Protein AF-A0A412J6C8-F1 (afdb_monomer_lite)

Structure (mmCIF, N/CA/C/O backbone):
data_AF-A0A412J6C8-F1
#
_entry.id   AF-A0A412J6C8-F1
#
loop_
_atom_site.group_PDB
_atom_site.id
_atom_site.type_symbol
_atom_site.label_atom_id
_atom_site.label_alt_id
_atom_site.label_comp_id
_atom_site.label_asym_id
_atom_site.label_entity_id
_atom_site.label_seq_id
_atom_site.pdbx_PDB_ins_code
_atom_site.Cartn_x
_atom_site.Cartn_y
_atom_site.Cartn_z
_atom_site.occupancy
_atom_site.B_iso_or_equiv
_atom_site.auth_seq_id
_atom_site.auth_comp_id
_atom_site.auth_asym_id
_atom_site.auth_atom_id
_atom_site.pdbx_PDB_model_num
ATOM 1 N N . MET A 1 1 ? 5.197 9.668 -9.419 1.00 83.81 1 MET A N 1
ATOM 2 C CA . MET A 1 1 ? 4.082 10.453 -10.012 1.00 83.81 1 MET A CA 1
ATOM 3 C C . MET A 1 1 ? 3.280 11.052 -8.868 1.00 83.81 1 MET A C 1
ATOM 5 O O . MET A 1 1 ? 3.232 10.418 -7.824 1.00 83.81 1 MET A O 1
ATOM 9 N N . GLU A 1 2 ? 2.731 12.254 -9.028 1.00 93.88 2 GLU A N 1
ATOM 10 C CA . GLU A 1 2 ? 2.037 12.970 -7.950 1.00 93.88 2 GLU A CA 1
ATOM 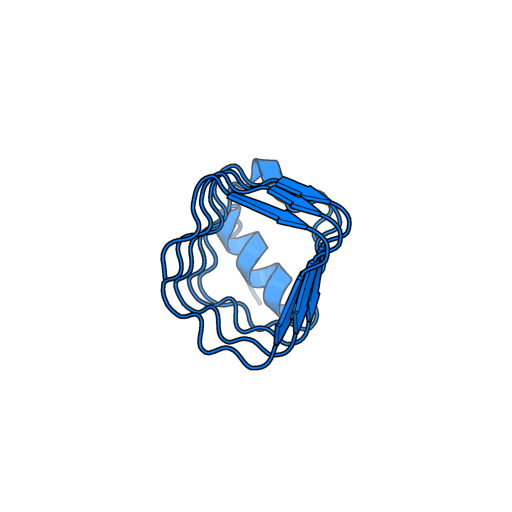11 C C . GLU A 1 2 ? 0.524 12.769 -8.056 1.00 93.88 2 GLU A C 1
ATOM 13 O O . GLU A 1 2 ? -0.074 13.097 -9.083 1.00 93.88 2 GLU A O 1
ATOM 18 N N . PHE A 1 3 ? -0.072 12.229 -7.002 1.00 94.38 3 PHE A N 1
ATOM 19 C CA . PHE A 1 3 ? -1.496 11.941 -6.884 1.00 94.38 3 PHE A CA 1
ATOM 20 C C . PHE A 1 3 ? -2.061 12.344 -5.518 1.00 94.38 3 PHE A C 1
ATOM 22 O O . PHE A 1 3 ? -3.201 11.987 -5.220 1.00 94.38 3 PHE A O 1
ATOM 29 N N . SER A 1 4 ? -1.308 13.060 -4.679 1.00 96.25 4 SER A N 1
ATOM 30 C CA . SER A 1 4 ? -1.759 13.426 -3.338 1.00 96.25 4 SER A CA 1
ATOM 31 C C . SER A 1 4 ? -3.077 14.208 -3.342 1.00 96.25 4 SER A C 1
ATOM 33 O O . SER A 1 4 ? -3.452 14.875 -4.310 1.00 96.25 4 SER A O 1
ATOM 35 N N . GLN A 1 5 ? -3.810 14.092 -2.233 1.00 97.75 5 GLN A N 1
ATOM 36 C CA . GLN A 1 5 ? -5.081 14.775 -1.965 1.00 97.75 5 GLN A CA 1
ATOM 37 C C . GLN A 1 5 ? -6.161 14.542 -3.035 1.00 97.75 5 GLN A C 1
ATOM 39 O O . GLN A 1 5 ? -7.047 15.377 -3.235 1.00 97.75 5 GLN A O 1
ATOM 44 N N . SER A 1 6 ? -6.114 13.399 -3.719 1.00 97.69 6 SER A N 1
ATOM 45 C CA . SER A 1 6 ? -7.034 13.083 -4.809 1.00 97.69 6 SER A CA 1
ATOM 46 C C . SER A 1 6 ? -8.215 12.227 -4.351 1.00 97.69 6 SER A C 1
ATOM 48 O O . SER A 1 6 ? -8.120 11.429 -3.417 1.00 97.69 6 SER A O 1
ATOM 50 N N . LEU A 1 7 ? -9.342 12.353 -5.057 1.00 98.25 7 LEU A N 1
ATOM 51 C CA . LEU A 1 7 ? -10.417 11.362 -5.023 1.00 98.25 7 LEU A CA 1
ATOM 52 C C . LEU A 1 7 ? -10.280 10.459 -6.247 1.00 98.25 7 LEU A C 1
ATOM 54 O O . LEU A 1 7 ? -10.447 10.910 -7.377 1.00 98.25 7 LEU A O 1
ATOM 58 N N . MET A 1 8 ? -10.021 9.182 -6.003 1.00 98.06 8 MET A N 1
ATOM 59 C CA . MET A 1 8 ? -9.947 8.148 -7.024 1.00 98.06 8 MET A CA 1
ATOM 60 C C . MET A 1 8 ? -11.123 7.204 -6.854 1.00 98.06 8 MET A C 1
ATOM 62 O O . MET A 1 8 ? -11.322 6.643 -5.775 1.00 98.06 8 MET A O 1
ATOM 66 N N . GLN A 1 9 ? -11.919 7.066 -7.906 1.00 98.44 9 GLN A N 1
ATOM 67 C CA . GLN A 1 9 ? -13.130 6.267 -7.874 1.00 98.44 9 GLN A CA 1
ATOM 68 C C . GLN A 1 9 ? -13.275 5.453 -9.158 1.00 98.44 9 GLN A C 1
ATOM 70 O O . GLN A 1 9 ? -13.096 6.006 -10.241 1.00 98.44 9 GLN A O 1
ATOM 75 N N . ASP A 1 10 ? -13.603 4.167 -9.011 1.00 98.38 10 ASP A N 1
ATOM 76 C CA . ASP A 1 10 ? -13.820 3.227 -10.117 1.00 98.38 10 ASP A CA 1
ATOM 77 C C . ASP A 1 10 ? -12.592 3.117 -11.052 1.00 98.38 10 ASP A C 1
ATOM 79 O O . ASP A 1 10 ? -12.707 3.156 -12.279 1.00 98.3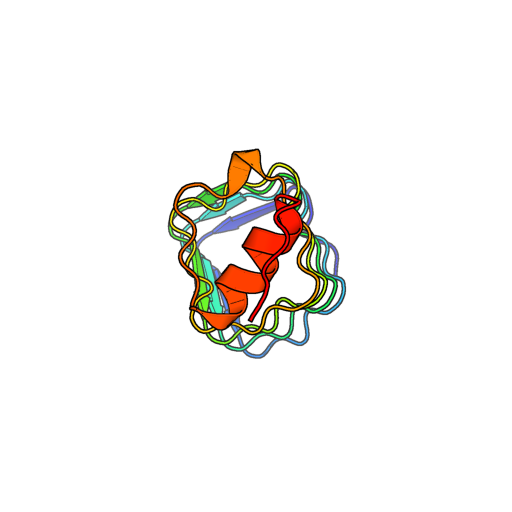8 10 ASP A O 1
ATOM 83 N N . ILE A 1 11 ? -11.387 3.011 -10.467 1.00 98.19 11 ILE A N 1
ATOM 84 C CA . ILE A 1 11 ? -10.108 2.991 -11.202 1.00 98.19 11 ILE A CA 1
ATOM 85 C C . ILE A 1 11 ? -9.415 1.629 -11.097 1.00 98.19 11 ILE A C 1
ATOM 87 O O . ILE A 1 11 ? -9.245 1.084 -10.006 1.00 98.19 11 ILE A O 1
ATOM 91 N N . LEU A 1 12 ? -8.924 1.134 -12.235 1.00 98.44 12 LEU A N 1
ATOM 92 C CA . LEU A 1 12 ? -7.968 0.031 -12.317 1.00 98.44 12 LEU A CA 1
ATOM 93 C C . LEU A 1 12 ? -6.567 0.574 -12.625 1.00 98.44 12 LEU A C 1
ATOM 95 O O . LEU A 1 12 ? -6.332 1.139 -13.693 1.00 98.44 12 LEU A O 1
ATOM 99 N N . PHE A 1 13 ? -5.631 0.348 -11.709 1.00 97.94 13 PHE A N 1
ATOM 100 C CA . PHE A 1 13 ? -4.197 0.482 -11.944 1.00 97.94 13 PHE A CA 1
ATOM 101 C C . PHE A 1 13 ? -3.655 -0.905 -12.262 1.00 97.94 13 PHE A C 1
ATOM 103 O O . PHE A 1 13 ? -3.687 -1.778 -11.396 1.00 97.94 13 PHE A O 1
ATOM 110 N N . GLN A 1 14 ? -3.168 -1.121 -13.482 1.00 98.44 14 GLN A N 1
ATOM 111 C CA . GLN A 1 14 ? -2.688 -2.435 -13.896 1.00 98.44 14 GLN A CA 1
ATOM 112 C C . GLN A 1 14 ? -1.392 -2.341 -14.697 1.00 98.44 14 GLN A C 1
ATOM 114 O O . GLN A 1 14 ? -1.253 -1.461 -15.549 1.00 98.44 14 GLN A O 1
ATOM 119 N N . LEU A 1 15 ? -0.454 -3.260 -14.436 1.00 97.81 15 LEU A N 1
ATOM 120 C CA . LEU A 1 15 ? 0.829 -3.368 -15.149 1.00 97.81 15 LEU A CA 1
ATOM 121 C C . LEU A 1 15 ? 1.639 -2.056 -15.147 1.00 97.81 15 LEU A C 1
ATOM 123 O O . LEU A 1 15 ? 2.378 -1.751 -16.088 1.00 9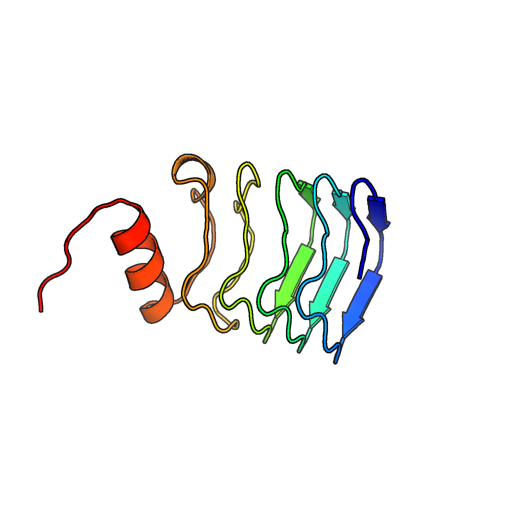7.81 15 LEU A O 1
ATOM 127 N N . CYS A 1 16 ? 1.501 -1.263 -14.084 1.00 96.81 16 CYS A N 1
ATOM 128 C CA . CYS A 1 16 ? 2.182 0.016 -13.929 1.00 96.81 16 CYS A CA 1
ATOM 129 C C . CYS A 1 16 ? 3.540 -0.147 -13.232 1.00 96.81 16 CYS A C 1
ATOM 131 O O . CYS A 1 16 ? 3.673 -0.861 -12.237 1.00 96.81 16 CYS A O 1
ATOM 133 N N . LYS A 1 17 ? 4.541 0.606 -13.708 1.00 96.88 17 LYS A N 1
ATOM 134 C CA . LYS A 1 17 ? 5.786 0.887 -12.972 1.00 96.88 17 LYS A CA 1
ATOM 135 C C . LYS A 1 17 ? 5.610 2.177 -12.177 1.00 96.88 17 LYS A C 1
ATOM 137 O O . LYS A 1 17 ? 6.026 3.249 -12.613 1.00 96.88 17 LYS A O 1
ATOM 142 N N . GLY A 1 18 ? 4.918 2.077 -11.054 1.00 95.81 18 GLY A N 1
ATOM 143 C CA . GLY A 1 18 ? 4.555 3.191 -10.188 1.00 95.81 18 GLY A CA 1
ATOM 144 C C . GLY A 1 18 ? 5.568 3.459 -9.081 1.00 95.81 18 GLY A C 1
ATOM 145 O O . GLY A 1 18 ? 5.149 3.739 -7.969 1.00 95.81 18 GLY A O 1
ATOM 146 N N . HIS A 1 19 ? 6.874 3.382 -9.346 1.00 98.00 19 HIS A N 1
ATOM 147 C CA . HIS A 1 19 ? 7.893 3.675 -8.331 1.00 98.00 19 HIS A CA 1
ATOM 148 C C . HIS A 1 19 ? 7.780 5.108 -7.810 1.00 98.00 19 HIS A C 1
ATOM 150 O O . HIS A 1 19 ? 7.561 6.036 -8.597 1.00 98.00 19 HIS A O 1
ATOM 156 N N . TYR A 1 20 ? 7.987 5.287 -6.504 1.00 97.88 20 TYR A N 1
ATOM 157 C CA . TYR A 1 20 ? 8.030 6.602 -5.850 1.00 97.88 20 TYR A CA 1
ATOM 158 C C . TYR A 1 20 ? 6.827 7.492 -6.210 1.00 97.88 20 TYR A C 1
ATOM 160 O O . TYR A 1 20 ? 6.965 8.688 -6.490 1.00 97.88 20 TYR A O 1
ATOM 168 N N . CYS A 1 21 ? 5.636 6.898 -6.306 1.00 97.94 21 CYS A N 1
ATOM 169 C CA . CYS A 1 21 ? 4.412 7.672 -6.448 1.00 97.94 21 CYS A CA 1
ATOM 170 C C . CYS A 1 21 ? 3.973 8.208 -5.090 1.00 97.94 21 CYS A C 1
ATOM 172 O O . CYS A 1 21 ? 4.069 7.508 -4.086 1.00 97.94 21 CYS A O 1
ATOM 174 N N . ASP A 1 22 ? 3.482 9.442 -5.074 1.00 98.25 22 ASP A N 1
ATOM 175 C CA . ASP A 1 22 ? 2.877 10.033 -3.889 1.00 98.25 22 ASP A CA 1
ATOM 176 C C . ASP A 1 22 ? 1.357 9.976 -4.035 1.00 98.25 22 ASP A C 1
ATOM 178 O O . ASP A 1 22 ? 0.785 10.614 -4.916 1.00 98.25 22 ASP A O 1
ATOM 182 N N . PHE A 1 23 ? 0.706 9.182 -3.190 1.00 98.44 23 PHE A N 1
ATOM 183 C CA . PHE A 1 23 ? -0.747 9.103 -3.068 1.00 98.44 23 PHE A CA 1
ATOM 184 C C . PHE A 1 23 ? -1.258 9.790 -1.795 1.00 98.44 23 PHE A C 1
ATOM 186 O O . PHE A 1 23 ? -2.443 9.681 -1.476 1.00 98.44 23 PHE A O 1
ATOM 193 N N . GLY A 1 24 ? -0.402 10.489 -1.051 1.00 98.44 24 GLY A N 1
ATOM 194 C CA . GLY A 1 24 ? -0.667 10.984 0.294 1.00 98.44 24 GLY A CA 1
ATOM 195 C C . GLY A 1 24 ? -1.972 11.773 0.432 1.00 98.44 24 GLY A C 1
ATOM 196 O O . GLY A 1 24 ? -2.307 12.617 -0.391 1.00 98.44 24 GLY A O 1
ATOM 197 N N . GLY A 1 25 ? -2.749 11.505 1.480 1.00 98.44 25 GLY A N 1
ATOM 198 C CA . GLY A 1 25 ? -4.018 12.189 1.750 1.00 98.44 25 GLY A CA 1
ATOM 199 C C . GLY A 1 25 ? -5.162 11.839 0.792 1.00 98.44 25 GLY A C 1
ATOM 200 O O . GLY A 1 25 ? -6.214 12.478 0.849 1.00 98.44 25 GLY A O 1
ATOM 201 N N . SER A 1 26 ? -4.982 10.864 -0.102 1.00 98.56 26 SER A N 1
ATOM 202 C CA . SER A 1 26 ? -5.993 10.513 -1.103 1.00 98.56 26 SER A CA 1
ATOM 203 C C . SER A 1 26 ? -7.063 9.568 -0.567 1.00 98.56 26 SER A C 1
ATOM 205 O O . SER A 1 26 ? -6.869 8.821 0.393 1.00 98.56 26 SER A O 1
ATOM 207 N N . THR A 1 27 ? -8.220 9.584 -1.223 1.00 98.69 27 THR A N 1
ATOM 208 C CA . THR A 1 27 ? -9.313 8.637 -0.987 1.00 98.69 27 THR A CA 1
ATOM 209 C C . THR A 1 27 ? -9.513 7.751 -2.208 1.00 98.69 27 THR A C 1
ATOM 211 O O . THR A 1 27 ? -9.733 8.257 -3.307 1.00 98.69 27 THR A O 1
ATOM 214 N N . PHE A 1 28 ? -9.532 6.440 -1.991 1.00 98.62 28 PHE A N 1
ATOM 215 C CA . PHE A 1 28 ? -9.784 5.418 -3.003 1.00 98.62 28 PHE A CA 1
ATOM 216 C C . PHE A 1 28 ? -11.144 4.765 -2.755 1.00 98.62 28 PHE A C 1
ATOM 218 O O . PHE A 1 28 ? -11.441 4.333 -1.636 1.00 98.62 28 PHE A O 1
ATOM 225 N N . LYS A 1 29 ? -11.986 4.703 -3.787 1.00 98.69 29 LYS A N 1
ATOM 226 C CA . LYS A 1 29 ? -13.316 4.085 -3.742 1.00 98.69 29 LYS A CA 1
ATOM 227 C C . LYS A 1 29 ? -13.480 3.134 -4.916 1.00 98.69 29 LYS A C 1
ATOM 229 O O . LYS A 1 29 ? -13.416 3.576 -6.055 1.00 98.69 29 LYS A O 1
ATOM 234 N N . ASP A 1 30 ? -13.713 1.857 -4.629 1.00 98.56 30 ASP A N 1
ATOM 235 C CA . ASP A 1 30 ? -13.926 0.841 -5.667 1.00 98.56 30 ASP A CA 1
ATOM 236 C C . ASP A 1 30 ? -12.734 0.789 -6.662 1.00 98.56 30 ASP A C 1
ATOM 238 O O . ASP A 1 30 ? -12.902 0.720 -7.877 1.00 98.56 30 ASP A O 1
ATOM 242 N N . CYS A 1 31 ? -11.504 0.864 -6.133 1.00 98.56 31 CYS A N 1
ATOM 243 C CA . CYS A 1 31 ? -10.267 0.833 -6.919 1.00 98.56 31 CYS A CA 1
ATOM 244 C C . CYS A 1 31 ? -9.572 -0.538 -6.860 1.00 98.56 31 CYS A C 1
ATOM 246 O O . CYS A 1 31 ? -9.686 -1.280 -5.882 1.00 98.56 31 CYS A O 1
ATOM 248 N N . MET A 1 32 ? -8.772 -0.854 -7.874 1.00 98.75 32 MET A N 1
ATOM 249 C CA . MET A 1 32 ? -7.949 -2.064 -7.908 1.00 98.75 32 MET A CA 1
ATOM 250 C C . MET A 1 32 ? -6.528 -1.735 -8.353 1.00 98.75 32 MET A C 1
ATOM 252 O O . MET A 1 32 ? -6.330 -1.083 -9.377 1.00 98.75 32 MET A O 1
ATOM 256 N N . PHE A 1 33 ? -5.550 -2.214 -7.593 1.00 98.69 33 PHE A N 1
ATOM 257 C CA . PHE A 1 33 ? -4.148 -2.250 -7.981 1.00 98.69 33 PHE A CA 1
ATOM 258 C C . PHE A 1 33 ? -3.790 -3.699 -8.314 1.00 98.69 33 PHE A C 1
ATOM 260 O O . PHE A 1 33 ? -3.759 -4.533 -7.418 1.00 98.69 33 PHE A O 1
ATOM 267 N N . ASP A 1 34 ? -3.539 -3.995 -9.588 1.00 98.69 34 ASP A N 1
ATOM 268 C CA . ASP A 1 34 ? -3.277 -5.351 -10.081 1.00 98.69 34 ASP A CA 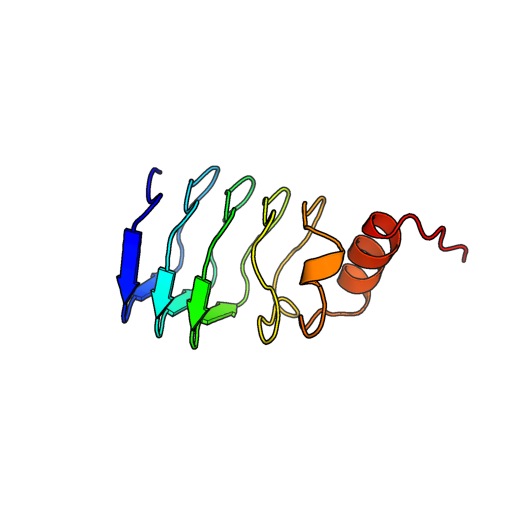1
ATOM 269 C C . ASP A 1 34 ? -1.931 -5.425 -10.816 1.00 98.69 34 ASP A C 1
ATOM 271 O O . ASP A 1 34 ? -1.717 -4.748 -11.822 1.00 98.69 34 ASP A O 1
ATOM 275 N N . ILE A 1 35 ? -1.007 -6.251 -10.324 1.00 98.56 35 ILE A N 1
ATOM 276 C CA . ILE A 1 35 ? 0.306 -6.493 -10.954 1.00 98.56 35 ILE A CA 1
ATOM 277 C C . ILE A 1 35 ? 1.059 -5.168 -11.192 1.00 98.56 35 ILE A C 1
ATOM 279 O O . ILE A 1 35 ? 1.492 -4.848 -12.300 1.00 98.56 35 ILE A O 1
ATOM 283 N N . ASN A 1 36 ? 1.184 -4.355 -10.143 1.00 98.56 36 ASN A N 1
ATOM 284 C CA . ASN A 1 36 ? 1.932 -3.095 -10.191 1.00 98.56 36 ASN A CA 1
ATOM 285 C C . ASN A 1 36 ? 3.217 -3.187 -9.380 1.00 98.56 36 ASN A C 1
ATOM 287 O O . ASN A 1 36 ? 3.235 -3.778 -8.303 1.00 98.56 36 ASN A O 1
ATOM 291 N N . ASP A 1 37 ? 4.256 -2.508 -9.844 1.00 98.62 37 ASP A N 1
ATOM 292 C CA . ASP A 1 37 ? 5.432 -2.245 -9.026 1.00 98.62 37 ASP A CA 1
ATOM 293 C C . ASP A 1 37 ? 5.321 -0.844 -8.422 1.00 98.62 37 ASP A C 1
ATOM 295 O O . ASP A 1 37 ? 5.424 0.157 -9.134 1.00 98.62 37 ASP A O 1
ATOM 299 N N . LEU A 1 38 ? 5.063 -0.780 -7.116 1.00 98.75 38 LEU A N 1
ATOM 300 C CA . LEU A 1 38 ? 4.837 0.451 -6.358 1.00 98.75 38 LEU A CA 1
ATOM 301 C C . LEU A 1 38 ? 6.004 0.754 -5.414 1.00 98.75 38 LEU A C 1
ATOM 303 O O . LEU A 1 38 ? 5.841 1.544 -4.482 1.00 98.75 38 LEU A O 1
ATOM 307 N N . THR A 1 39 ? 7.173 0.155 -5.653 1.00 98.69 39 THR A N 1
ATOM 308 C CA . THR A 1 39 ? 8.353 0.291 -4.794 1.00 98.69 39 THR A CA 1
ATOM 309 C C . THR A 1 39 ? 8.632 1.752 -4.424 1.00 98.69 39 THR A C 1
ATOM 311 O O . THR A 1 39 ? 8.689 2.633 -5.287 1.00 98.69 39 THR A O 1
ATOM 314 N N . GLY A 1 40 ? 8.790 2.017 -3.127 1.00 98.56 40 GLY A N 1
ATOM 315 C CA . GLY A 1 40 ? 9.088 3.352 -2.603 1.00 98.56 40 GLY A CA 1
ATOM 316 C C . GLY A 1 40 ? 7.931 4.356 -2.654 1.00 98.56 40 GLY A C 1
ATOM 317 O O . GLY A 1 40 ? 8.169 5.543 -2.447 1.00 98.56 40 GLY A O 1
ATOM 318 N N . SER A 1 41 ? 6.705 3.933 -2.977 1.00 98.69 41 SER A N 1
ATOM 319 C CA . SER A 1 41 ? 5.541 4.832 -3.026 1.00 98.69 41 SER A CA 1
ATOM 320 C C . SER A 1 41 ? 4.973 5.152 -1.645 1.00 98.69 41 SER A C 1
ATOM 322 O O . SER A 1 41 ? 5.000 4.324 -0.731 1.00 98.69 41 SER A O 1
ATOM 324 N N . GLY A 1 42 ? 4.398 6.346 -1.517 1.00 98.69 42 GLY A N 1
ATOM 325 C CA . GLY A 1 42 ? 3.742 6.829 -0.308 1.00 98.69 42 GLY A CA 1
ATOM 326 C C . GLY A 1 42 ? 2.220 6.726 -0.390 1.00 98.69 42 GLY A C 1
ATOM 327 O O . GLY A 1 42 ? 1.598 7.280 -1.288 1.00 98.69 42 GLY A O 1
ATOM 328 N N . PHE A 1 43 ? 1.618 6.073 0.599 1.00 98.69 43 PHE A N 1
ATOM 329 C CA . PHE A 1 43 ? 0.180 5.985 0.868 1.00 98.69 43 PHE A CA 1
ATOM 330 C C . PHE A 1 43 ? -0.141 6.571 2.248 1.00 98.69 43 PHE A C 1
ATOM 332 O O . PHE A 1 43 ? -0.923 6.014 3.019 1.00 98.69 43 PHE A O 1
ATOM 339 N N . VAL A 1 44 ? 0.496 7.686 2.603 1.00 98.56 44 VAL A N 1
ATOM 340 C CA . VAL A 1 44 ? 0.363 8.340 3.914 1.00 98.56 44 VAL A CA 1
ATOM 341 C C . VAL A 1 44 ? -1.013 9.002 4.045 1.00 98.56 44 VAL A C 1
ATOM 343 O O . VAL A 1 44 ? -1.478 9.646 3.114 1.00 98.56 44 VAL A O 1
ATOM 346 N N . GLN A 1 45 ? -1.681 8.869 5.194 1.00 98.50 45 GLN A N 1
ATOM 347 C CA . GLN A 1 45 ? -3.000 9.473 5.472 1.00 98.50 45 GLN A CA 1
ATOM 348 C C . GLN A 1 45 ? -4.091 9.169 4.419 1.00 98.50 45 GLN A C 1
ATOM 350 O O . GLN A 1 45 ? -4.955 10.004 4.157 1.00 98.50 45 GLN A O 1
ATOM 355 N N . CYS A 1 46 ? -4.070 7.983 3.814 1.00 98.62 46 CYS A N 1
ATOM 356 C CA . CYS A 1 46 ? -5.050 7.580 2.805 1.00 98.62 46 CYS A CA 1
ATOM 357 C C . CYS A 1 46 ? -6.313 6.951 3.423 1.00 98.62 46 CYS A C 1
ATOM 359 O O . CYS A 1 46 ? -6.274 6.355 4.505 1.00 98.62 46 CYS A O 1
ATOM 361 N N . ASP A 1 47 ? -7.435 7.048 2.706 1.00 98.50 47 ASP A N 1
ATOM 362 C CA . ASP A 1 47 ? -8.688 6.341 3.010 1.00 98.50 47 ASP A CA 1
ATOM 363 C C . ASP A 1 47 ? -9.027 5.362 1.880 1.00 98.50 47 ASP A C 1
ATOM 365 O O . ASP A 1 47 ? -9.110 5.754 0.715 1.00 98.50 47 ASP A O 1
ATOM 369 N N . PHE A 1 48 ? -9.251 4.095 2.222 1.00 98.56 48 PHE A N 1
ATOM 370 C CA . PHE A 1 48 ? -9.551 3.027 1.271 1.00 98.56 48 PHE A CA 1
ATOM 371 C C . PHE A 1 48 ? -10.948 2.470 1.526 1.00 98.56 48 PHE A C 1
ATOM 373 O O . PHE A 1 48 ? -11.265 1.998 2.618 1.00 98.56 48 PHE A O 1
ATOM 380 N N . LYS A 1 49 ? -11.793 2.487 0.495 1.00 98.12 49 LYS A N 1
ATOM 381 C CA . LYS A 1 49 ? -13.131 1.890 0.509 1.00 98.12 49 LYS A CA 1
ATOM 382 C C . LYS A 1 49 ? -13.245 0.934 -0.661 1.00 98.12 49 LYS A C 1
ATOM 384 O O . LYS A 1 49 ? -13.134 1.358 -1.807 1.00 98.12 49 LYS A O 1
ATOM 389 N N . LYS A 1 50 ? -13.460 -0.353 -0.366 1.00 97.88 50 LYS A N 1
ATOM 390 C CA . LYS A 1 50 ? -13.541 -1.419 -1.380 1.00 97.88 50 LYS A CA 1
ATOM 391 C C . LYS A 1 50 ? -12.368 -1.365 -2.369 1.00 97.88 50 LYS A C 1
ATOM 393 O O . LYS A 1 50 ? -12.560 -1.379 -3.578 1.00 97.88 50 LYS A O 1
ATOM 398 N N . THR A 1 51 ? -11.160 -1.200 -1.840 1.00 98.56 51 THR A N 1
ATOM 399 C CA . THR A 1 51 ? -9.939 -1.142 -2.646 1.00 98.56 51 THR A CA 1
ATOM 400 C C . THR A 1 51 ? -9.110 -2.391 -2.401 1.00 98.56 51 THR A C 1
ATOM 402 O O . THR A 1 51 ? -9.065 -2.877 -1.274 1.00 98.56 51 THR A O 1
ATOM 405 N N . SER A 1 52 ? -8.483 -2.913 -3.452 1.00 98.62 52 SER A N 1
ATOM 406 C CA . SER A 1 52 ? -7.678 -4.137 -3.397 1.00 98.62 52 SER A CA 1
ATOM 407 C C . SER A 1 52 ? -6.292 -3.932 -3.999 1.00 98.62 52 SER A C 1
ATOM 409 O O . SER A 1 52 ? -6.116 -3.103 -4.896 1.00 98.62 52 SER A O 1
ATOM 411 N N . PHE A 1 53 ? -5.332 -4.704 -3.492 1.00 98.81 53 PHE A N 1
ATOM 412 C CA . PHE A 1 53 ? -3.973 -4.813 -4.006 1.00 98.81 53 PHE A CA 1
ATOM 413 C C . PHE A 1 53 ? -3.718 -6.293 -4.299 1.00 98.81 53 PHE A C 1
ATOM 415 O O . PHE A 1 53 ? -3.756 -7.108 -3.383 1.00 98.81 53 PHE A O 1
ATOM 422 N N . ASP A 1 54 ? -3.499 -6.649 -5.563 1.00 98.75 54 ASP A N 1
ATOM 423 C CA . ASP A 1 54 ? -3.205 -8.023 -5.971 1.00 98.75 54 ASP A CA 1
ATOM 424 C C . ASP A 1 54 ? -1.899 -8.088 -6.760 1.00 98.75 54 ASP A C 1
ATOM 426 O O . ASP A 1 54 ? -1.685 -7.337 -7.715 1.00 98.75 54 ASP A O 1
ATOM 430 N N . LYS A 1 55 ? -1.010 -9.003 -6.354 1.00 98.62 55 LYS A N 1
ATOM 431 C CA . LYS A 1 55 ? 0.294 -9.242 -6.999 1.00 98.62 55 LYS A CA 1
ATOM 432 C C . LYS A 1 55 ? 1.136 -7.969 -7.177 1.00 98.62 55 LYS A C 1
ATOM 434 O O . LYS A 1 55 ? 1.880 -7.845 -8.150 1.00 98.62 55 LYS A O 1
ATOM 439 N N . CYS A 1 56 ? 1.010 -7.009 -6.261 1.00 98.81 56 CYS A N 1
ATOM 440 C CA . CYS A 1 56 ? 1.810 -5.790 -6.275 1.00 98.81 56 CYS A CA 1
ATOM 441 C C . CYS A 1 56 ? 3.150 -5.982 -5.561 1.00 98.81 56 CYS A C 1
ATOM 443 O O . CYS A 1 56 ? 3.251 -6.747 -4.604 1.00 98.81 56 CYS A O 1
ATOM 445 N N . ILE A 1 57 ? 4.156 -5.217 -5.979 1.00 98.81 57 ILE A N 1
ATOM 446 C CA . ILE A 1 57 ? 5.395 -5.033 -5.219 1.00 98.81 57 ILE A CA 1
ATOM 447 C C . ILE A 1 57 ? 5.223 -3.779 -4.364 1.00 98.81 57 ILE A C 1
ATOM 449 O O . ILE A 1 57 ? 5.095 -2.675 -4.897 1.00 98.81 57 ILE A O 1
ATOM 453 N N . LEU A 1 58 ? 5.185 -3.953 -3.042 1.00 98.56 58 LEU A N 1
ATOM 454 C CA . LEU A 1 58 ? 4.964 -2.897 -2.046 1.00 98.56 58 LEU A CA 1
ATOM 455 C C . LEU A 1 58 ? 6.225 -2.629 -1.208 1.00 98.56 58 LEU A C 1
ATOM 457 O O . LEU A 1 58 ? 6.146 -2.126 -0.084 1.00 98.56 58 LEU A O 1
ATOM 461 N N . ASN A 1 59 ? 7.396 -2.955 -1.748 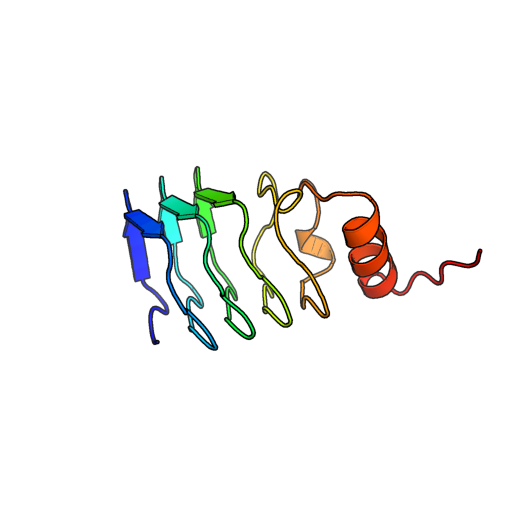1.00 98.19 59 ASN A N 1
ATOM 462 C CA . ASN A 1 59 ? 8.667 -2.798 -1.052 1.00 98.19 59 ASN A CA 1
ATOM 463 C C . ASN A 1 59 ? 8.948 -1.324 -0.738 1.00 98.19 59 ASN A C 1
ATOM 465 O O . ASN A 1 59 ? 8.753 -0.441 -1.578 1.00 98.19 59 ASN A O 1
ATOM 469 N N . SER A 1 60 ? 9.421 -1.055 0.477 1.00 97.94 60 SER A N 1
ATOM 470 C CA . SER A 1 60 ? 9.769 0.285 0.964 1.00 97.94 60 SER A CA 1
ATOM 471 C C . SER A 1 60 ? 8.631 1.308 0.844 1.00 97.94 60 SER A C 1
ATOM 473 O O . SER A 1 60 ? 8.888 2.497 0.669 1.00 97.94 60 SER A O 1
ATOM 475 N N . THR A 1 61 ? 7.373 0.861 0.882 1.00 98.50 61 THR A N 1
ATOM 476 C CA . THR A 1 61 ? 6.210 1.757 0.830 1.00 98.50 61 THR A CA 1
ATOM 477 C C . THR A 1 61 ? 5.878 2.339 2.203 1.00 98.50 61 THR A C 1
ATOM 479 O O . THR A 1 61 ? 6.085 1.697 3.238 1.00 98.50 61 THR A O 1
ATOM 482 N N . GLU A 1 62 ? 5.326 3.553 2.218 1.00 98.38 62 GLU A N 1
ATOM 483 C CA . GLU A 1 62 ? 4.972 4.272 3.448 1.00 98.38 62 GLU A CA 1
ATOM 484 C C . GLU A 1 62 ? 3.455 4.382 3.639 1.00 98.38 62 GLU A C 1
ATOM 486 O O . GLU A 1 62 ? 2.746 4.882 2.773 1.00 98.38 62 GLU A O 1
ATOM 491 N N . TRP A 1 63 ? 2.947 3.981 4.804 1.00 98.25 63 TRP A N 1
ATOM 492 C CA . TRP A 1 63 ? 1.511 3.912 5.125 1.00 98.25 63 TRP A CA 1
ATOM 493 C C . TRP A 1 63 ? 1.176 4.597 6.455 1.00 98.25 63 TRP A C 1
ATOM 495 O O . TRP A 1 63 ? 0.253 4.207 7.178 1.00 98.25 63 TRP A O 1
ATOM 505 N N . PHE A 1 64 ? 1.952 5.610 6.839 1.00 97.94 64 PHE A N 1
ATOM 506 C CA . PHE A 1 64 ? 1.736 6.306 8.104 1.00 97.94 64 PHE A CA 1
ATOM 507 C C . PHE A 1 64 ? 0.341 6.932 8.174 1.00 97.94 64 PHE A C 1
ATOM 509 O O . PHE A 1 64 ? -0.127 7.567 7.232 1.00 97.94 64 PHE A O 1
ATOM 516 N N . ASN A 1 65 ? -0.316 6.784 9.327 1.00 97.88 65 ASN A N 1
ATOM 517 C CA . ASN A 1 65 ? -1.673 7.271 9.595 1.00 97.88 65 ASN A CA 1
ATOM 518 C C . ASN A 1 65 ? -2.772 6.720 8.663 1.00 97.88 65 ASN A C 1
ATOM 520 O O . ASN A 1 65 ? -3.893 7.227 8.684 1.00 97.88 65 ASN A O 1
ATOM 524 N N . THR A 1 66 ? -2.496 5.658 7.910 1.00 98.50 66 THR A N 1
ATOM 525 C CA . THR A 1 66 ? -3.442 5.023 6.986 1.00 98.50 66 THR A CA 1
ATOM 526 C C . THR A 1 66 ? -4.011 3.761 7.608 1.00 98.50 66 THR A C 1
ATOM 528 O O . THR A 1 66 ? -3.268 2.907 8.079 1.00 98.50 66 THR A O 1
ATOM 531 N N . LYS A 1 67 ? -5.342 3.633 7.654 1.00 97.81 67 LYS A N 1
ATOM 532 C CA . LYS A 1 67 ? -5.992 2.435 8.208 1.00 97.81 67 LYS A CA 1
ATOM 533 C C . LYS A 1 67 ? -5.821 1.271 7.235 1.00 97.81 67 LYS A C 1
ATOM 535 O O . LYS A 1 67 ? -6.268 1.376 6.100 1.00 97.81 67 LYS A O 1
ATOM 540 N N . LEU A 1 68 ? -5.251 0.162 7.706 1.00 97.50 68 LEU A N 1
ATOM 541 C CA . LEU A 1 68 ? -5.042 -1.040 6.887 1.00 97.50 68 LEU A CA 1
ATOM 542 C C . LEU A 1 68 ? -6.123 -2.112 7.081 1.00 97.50 68 LEU A C 1
ATOM 544 O O . LEU A 1 68 ? -6.033 -3.198 6.518 1.00 97.50 68 LEU A O 1
ATOM 548 N N . LYS A 1 69 ? -7.146 -1.824 7.895 1.00 97.19 69 LYS A N 1
ATOM 549 C CA . LYS A 1 69 ? -8.262 -2.742 8.144 1.00 97.19 69 LYS A CA 1
ATOM 550 C C . LYS A 1 69 ? -8.893 -3.173 6.817 1.00 97.19 69 LYS A C 1
ATOM 552 O O . LYS A 1 69 ? -9.242 -2.309 6.021 1.00 97.19 69 LYS A O 1
ATOM 557 N N . GLU A 1 70 ? -9.083 -4.481 6.640 1.00 96.25 70 GLU A N 1
ATOM 558 C CA . GLU A 1 70 ? -9.679 -5.110 5.448 1.00 96.25 70 GLU A CA 1
ATOM 559 C C . GLU A 1 70 ? -8.853 -4.992 4.156 1.00 96.25 70 GLU A C 1
ATOM 561 O O . GLU A 1 70 ? -9.268 -5.546 3.140 1.00 96.25 70 GLU A O 1
ATOM 566 N N . LEU A 1 71 ? -7.679 -4.349 4.176 1.00 98.50 71 LEU A N 1
ATOM 567 C CA . LEU A 1 71 ? -6.731 -4.478 3.073 1.00 98.50 71 LEU A CA 1
ATOM 568 C C . LEU A 1 71 ? -6.082 -5.859 3.125 1.00 98.50 71 LEU A C 1
ATOM 570 O O . LEU A 1 71 ? -5.667 -6.324 4.189 1.00 98.50 71 LEU A O 1
ATOM 574 N N . ASP A 1 72 ? -5.987 -6.490 1.960 1.00 98.62 72 ASP A N 1
ATOM 575 C CA . ASP A 1 72 ? -5.309 -7.764 1.779 1.00 98.62 72 ASP A CA 1
ATOM 576 C C . ASP A 1 72 ? -4.027 -7.548 0.984 1.00 98.62 72 ASP A C 1
ATOM 578 O O . ASP A 1 72 ? -4.061 -7.093 -0.156 1.00 98.62 72 ASP A O 1
ATOM 582 N N . PHE A 1 73 ? -2.897 -7.846 1.618 1.00 98.56 73 PHE A N 1
ATOM 583 C CA . PHE A 1 73 ? -1.579 -7.822 1.001 1.00 98.56 73 PHE A CA 1
ATOM 584 C C . PHE A 1 73 ? -0.992 -9.226 0.842 1.00 98.56 73 PHE A C 1
ATOM 586 O O . PHE A 1 73 ? 0.157 -9.35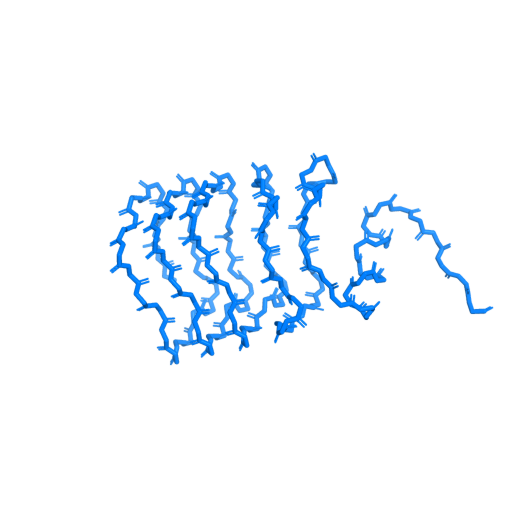8 0.431 1.00 98.56 73 PHE A O 1
ATOM 593 N N . SER A 1 74 ? -1.740 -10.289 1.143 1.00 98.50 74 SER A N 1
ATOM 594 C CA . SER A 1 74 ? -1.223 -11.662 1.200 1.00 98.50 74 SER A CA 1
ATOM 595 C C . SER A 1 74 ? -0.641 -12.176 -0.123 1.00 98.50 74 SER A C 1
ATOM 597 O O . SER A 1 74 ? 0.238 -13.042 -0.090 1.00 98.50 74 SER A O 1
ATOM 599 N N . SER A 1 75 ? -1.072 -11.623 -1.264 1.00 98.56 75 SER A N 1
ATOM 600 C CA . SER A 1 75 ? -0.533 -11.912 -2.602 1.00 98.56 75 SER A CA 1
ATOM 601 C C . SER A 1 75 ? 0.569 -10.951 -3.070 1.00 98.56 75 SER A C 1
ATOM 603 O O . SER A 1 75 ? 1.135 -11.155 -4.144 1.00 98.56 75 SER A O 1
ATOM 605 N N . CYS A 1 76 ? 0.869 -9.905 -2.298 1.00 98.62 76 CYS A N 1
ATOM 606 C CA . CYS A 1 76 ? 1.865 -8.889 -2.629 1.00 98.62 76 CYS A CA 1
ATOM 607 C C . CYS A 1 76 ? 3.267 -9.252 -2.116 1.00 98.62 76 CYS A C 1
ATOM 609 O O . CYS A 1 76 ? 3.441 -10.046 -1.189 1.00 98.62 76 CYS A O 1
ATOM 611 N N . GLU A 1 77 ? 4.282 -8.613 -2.685 1.00 98.19 77 GLU A N 1
ATOM 612 C CA . GLU A 1 77 ? 5.636 -8.604 -2.135 1.00 98.19 77 GLU A CA 1
ATOM 613 C C . GLU A 1 77 ? 5.775 -7.436 -1.153 1.00 98.19 77 GLU A C 1
ATOM 615 O O . GLU A 1 77 ? 5.366 -6.313 -1.460 1.00 98.19 77 GLU A O 1
ATOM 620 N N . ILE A 1 78 ? 6.305 -7.710 0.040 1.00 96.94 78 ILE A N 1
ATOM 621 C CA . ILE A 1 78 ? 6.534 -6.705 1.078 1.00 96.94 78 ILE A CA 1
ATOM 622 C C . ILE A 1 78 ? 7.915 -6.923 1.686 1.00 96.94 78 ILE A C 1
ATOM 624 O O . ILE A 1 78 ? 8.159 -7.929 2.350 1.00 96.94 78 ILE A O 1
ATOM 628 N N . GLU A 1 79 ? 8.753 -5.905 1.554 1.00 95.19 79 GLU A N 1
ATOM 629 C CA . GLU A 1 79 ? 9.996 -5.727 2.295 1.00 95.19 79 GLU A CA 1
ATOM 630 C C . GLU A 1 79 ? 10.090 -4.277 2.783 1.00 95.19 79 GLU A C 1
ATOM 632 O O . GLU A 1 79 ? 9.725 -3.354 2.057 1.00 95.19 79 GLU A O 1
ATOM 637 N N . ASN A 1 80 ? 10.596 -4.046 3.999 1.00 94.25 80 ASN A N 1
ATOM 638 C CA . ASN A 1 80 ? 10.834 -2.700 4.550 1.00 94.25 80 ASN A CA 1
ATOM 639 C C . ASN A 1 80 ? 9.607 -1.758 4.539 1.00 94.25 80 ASN A C 1
ATOM 641 O O . ASN A 1 80 ? 9.752 -0.550 4.359 1.00 94.25 80 ASN A O 1
ATOM 645 N N . ILE A 1 81 ? 8.393 -2.289 4.722 1.00 96.12 81 ILE A N 1
ATOM 646 C CA . ILE A 1 81 ? 7.176 -1.468 4.794 1.00 96.12 81 ILE A CA 1
ATOM 647 C C . ILE A 1 81 ? 7.176 -0.588 6.048 1.00 96.12 81 ILE A C 1
ATOM 649 O O . ILE A 1 81 ? 7.485 -1.046 7.150 1.00 96.12 81 ILE A O 1
ATOM 653 N N . ALA A 1 82 ? 6.787 0.675 5.895 1.00 95.75 82 ALA A N 1
ATOM 654 C CA . ALA A 1 82 ? 6.655 1.610 7.003 1.00 95.75 82 ALA A CA 1
ATOM 655 C C . ALA A 1 82 ? 5.175 1.851 7.318 1.00 95.75 82 ALA A C 1
ATOM 657 O O . ALA A 1 82 ? 4.409 2.304 6.470 1.00 95.75 82 ALA A O 1
ATOM 658 N N . VAL A 1 83 ? 4.756 1.551 8.547 1.00 96.00 83 VAL A N 1
ATOM 659 C CA . VAL A 1 83 ? 3.347 1.600 8.971 1.00 96.00 83 VAL A CA 1
ATOM 660 C C . VAL A 1 83 ? 3.213 2.182 10.376 1.00 96.00 83 VAL A C 1
ATOM 662 O O . VAL A 1 83 ? 4.125 2.089 11.197 1.00 96.00 83 VAL A O 1
ATOM 665 N N . SER A 1 84 ? 2.045 2.740 10.690 1.00 95.12 84 SER A N 1
ATOM 666 C CA . SER A 1 84 ? 1.685 3.073 12.072 1.00 95.12 84 SER A CA 1
ATOM 667 C C . SER A 1 84 ? 1.171 1.818 12.784 1.00 95.12 84 SER A C 1
ATOM 669 O O . SER A 1 84 ? 0.202 1.204 12.335 1.00 95.12 84 SER A O 1
ATOM 671 N N . SER A 1 85 ? 1.796 1.421 13.894 1.00 91.88 85 SER A N 1
ATOM 672 C CA . SER A 1 85 ? 1.452 0.184 14.618 1.00 91.88 85 SER A CA 1
ATOM 673 C C . SER A 1 85 ? -0.015 0.134 15.067 1.00 91.88 85 SER A C 1
ATOM 675 O O . SER A 1 85 ? -0.657 -0.913 14.992 1.00 91.88 85 SER A O 1
ATOM 677 N N . ASP A 1 86 ? -0.593 1.278 15.436 1.00 93.88 86 ASP A N 1
ATOM 678 C CA . ASP A 1 86 ? -2.000 1.438 15.821 1.00 93.88 86 ASP A CA 1
ATOM 679 C C . ASP A 1 86 ? -2.989 1.328 14.642 1.00 93.88 86 ASP A C 1
ATOM 681 O O . ASP A 1 86 ? -4.206 1.393 14.834 1.00 93.88 86 ASP A O 1
ATOM 685 N N . LYS A 1 87 ? -2.494 1.153 13.411 1.00 96.31 87 LYS A N 1
ATOM 686 C CA . LYS A 1 87 ? -3.294 1.042 12.181 1.00 96.31 87 LYS A CA 1
ATOM 687 C C . LYS A 1 87 ? -3.286 -0.351 11.547 1.00 96.31 87 LYS A C 1
ATOM 689 O O . LYS A 1 87 ? -3.973 -0.554 10.547 1.00 96.31 87 LYS A O 1
ATOM 694 N N . LEU A 1 88 ? -2.581 -1.308 12.152 1.00 93.88 88 LEU A N 1
ATOM 695 C CA . LEU A 1 88 ? -2.422 -2.674 11.638 1.00 93.88 88 LEU A CA 1
ATOM 696 C C . LEU A 1 88 ? -3.638 -3.582 11.846 1.00 93.88 88 LEU A C 1
ATOM 698 O O . LEU A 1 88 ? -3.743 -4.631 11.219 1.00 93.88 88 LEU A O 1
ATOM 702 N N . THR A 1 89 ? -4.552 -3.222 12.748 1.00 94.75 89 THR A N 1
ATOM 703 C CA . THR A 1 89 ? -5.659 -4.115 13.114 1.00 94.75 89 THR A CA 1
ATOM 704 C C . THR A 1 89 ? -6.541 -4.428 11.902 1.00 94.75 89 THR A C 1
ATOM 706 O O . THR A 1 89 ? -7.203 -3.542 11.362 1.00 94.75 89 THR A O 1
ATOM 709 N N . GLY A 1 90 ? -6.592 -5.708 11.526 1.00 96.50 90 GLY A N 1
ATOM 710 C CA . GLY A 1 90 ? -7.452 -6.223 10.462 1.00 96.50 90 GLY A CA 1
ATOM 711 C C . GLY A 1 90 ? -6.844 -6.219 9.059 1.00 96.50 90 GLY A C 1
ATOM 712 O O . GLY A 1 90 ? -7.588 -6.504 8.124 1.00 96.50 90 GLY A O 1
ATOM 713 N N . VAL A 1 91 ? -5.554 -5.901 8.897 1.00 97.75 91 VAL A N 1
ATOM 714 C CA . VAL A 1 91 ? -4.843 -6.158 7.632 1.00 97.75 91 VAL A CA 1
ATOM 715 C C . VAL A 1 91 ? -4.654 -7.664 7.441 1.00 97.75 91 VAL A C 1
ATOM 717 O O . VAL A 1 91 ? -4.385 -8.385 8.407 1.00 97.75 91 VAL A O 1
ATOM 720 N N . VAL A 1 92 ? -4.802 -8.146 6.211 1.00 98.38 92 VAL A N 1
ATOM 721 C CA . VAL A 1 92 ? -4.568 -9.547 5.848 1.00 98.38 92 VAL A CA 1
ATOM 722 C C . VAL A 1 92 ? -3.189 -9.666 5.209 1.00 98.38 92 VAL A C 1
ATOM 724 O O . VAL A 1 92 ? -2.859 -8.950 4.268 1.00 98.38 92 VAL A O 1
ATOM 727 N N . VAL A 1 93 ? -2.371 -10.561 5.759 1.00 98.06 93 VAL A N 1
ATOM 728 C CA . VAL A 1 93 ? -0.986 -10.807 5.342 1.00 98.06 93 VAL A CA 1
ATOM 729 C C . VAL A 1 93 ? -0.696 -12.303 5.397 1.00 98.06 93 VAL A C 1
ATOM 731 O O . VAL A 1 93 ? -1.348 -13.046 6.135 1.00 98.06 93 VAL A O 1
ATOM 734 N N . ASN A 1 94 ? 0.287 -12.761 4.632 1.00 97.56 94 ASN A N 1
ATOM 735 C CA . ASN A 1 94 ? 0.776 -14.135 4.712 1.00 97.56 94 ASN A CA 1
ATOM 736 C C . ASN A 1 94 ? 1.812 -14.307 5.850 1.00 97.56 94 ASN A C 1
ATOM 738 O O . ASN A 1 94 ? 2.178 -13.356 6.545 1.00 97.56 94 ASN A O 1
ATOM 742 N N . SER A 1 95 ? 2.291 -15.536 6.065 1.00 94.69 95 SER A N 1
ATOM 743 C CA . SER A 1 95 ? 3.189 -15.855 7.185 1.00 94.69 95 SER A CA 1
ATOM 744 C C . SER A 1 95 ? 4.562 -15.182 7.109 1.00 94.69 95 SER A C 1
ATOM 746 O O . SER A 1 95 ? 5.100 -14.826 8.155 1.00 94.69 95 SER A O 1
ATOM 748 N N . SER A 1 96 ? 5.137 -14.996 5.915 1.00 92.00 96 SER A N 1
ATOM 749 C CA . SER A 1 96 ? 6.432 -14.314 5.784 1.00 92.00 96 SER A CA 1
ATOM 750 C C . SER A 1 96 ? 6.288 -12.820 6.058 1.00 92.00 96 SER A C 1
ATOM 752 O O . SER A 1 96 ? 7.066 -12.257 6.823 1.00 92.00 96 SER A O 1
ATOM 754 N N . GLN A 1 97 ? 5.232 -12.202 5.531 1.00 95.81 97 GLN A N 1
ATOM 755 C CA . GLN A 1 97 ? 4.894 -10.806 5.795 1.00 95.81 97 GLN A CA 1
ATOM 756 C C . GLN A 1 97 ? 4.625 -10.560 7.282 1.00 95.81 97 GLN A C 1
ATOM 758 O O . GLN A 1 97 ? 5.072 -9.556 7.827 1.00 95.81 97 GLN A O 1
ATOM 763 N N . ALA A 1 98 ? 3.946 -11.483 7.973 1.00 94.94 98 ALA A N 1
ATOM 764 C CA . ALA A 1 98 ? 3.674 -11.354 9.404 1.00 94.94 98 ALA A CA 1
ATOM 765 C C . ALA A 1 98 ? 4.954 -11.131 10.234 1.00 94.94 98 ALA A C 1
ATOM 767 O O . ALA A 1 98 ? 4.926 -10.352 11.186 1.00 94.94 98 ALA A O 1
ATOM 768 N N . LEU A 1 99 ? 6.084 -11.742 9.856 1.00 92.12 99 LEU A N 1
ATOM 769 C CA . LEU A 1 99 ? 7.372 -11.517 10.521 1.00 92.12 99 LEU A CA 1
ATOM 770 C C . LEU A 1 99 ? 7.868 -10.075 10.356 1.00 92.12 99 LEU A C 1
ATOM 772 O O . LEU A 1 99 ? 8.398 -9.512 11.313 1.00 92.12 99 LEU A O 1
ATOM 776 N N . GLU A 1 100 ? 7.661 -9.461 9.190 1.00 90.25 100 GLU A N 1
ATOM 777 C CA . GLU A 1 100 ? 7.986 -8.047 8.962 1.00 90.25 100 GLU A CA 1
ATOM 778 C C . GLU A 1 100 ? 7.164 -7.143 9.888 1.00 90.25 100 GLU A C 1
ATOM 780 O O . GLU A 1 100 ? 7.720 -6.302 10.593 1.00 90.25 100 GLU A O 1
ATOM 785 N N . PHE A 1 101 ? 5.856 -7.382 10.004 1.00 91.00 101 PHE A N 1
ATOM 786 C CA . PHE A 1 101 ? 4.999 -6.609 10.910 1.00 91.00 101 PHE A CA 1
ATOM 787 C C . PHE A 1 101 ? 5.344 -6.815 12.390 1.00 91.00 101 PHE A C 1
ATOM 789 O O . PHE A 1 101 ? 5.334 -5.856 13.161 1.00 91.00 101 PHE A O 1
ATOM 796 N N . VAL A 1 102 ? 5.691 -8.034 12.805 1.00 92.38 102 VAL A N 1
ATOM 797 C CA . VAL A 1 102 ? 6.108 -8.324 14.188 1.00 92.38 102 VAL A CA 1
ATOM 798 C C . VAL A 1 102 ? 7.384 -7.554 14.551 1.00 92.38 102 VAL A C 1
ATOM 800 O O . VAL A 1 102 ? 7.447 -6.964 15.632 1.00 92.38 102 VAL A O 1
ATOM 803 N N . LYS A 1 103 ? 8.363 -7.467 13.640 1.00 87.62 103 LYS A N 1
ATOM 804 C CA . LYS A 1 103 ? 9.573 -6.646 13.837 1.00 87.62 103 LYS A CA 1
ATOM 805 C C . LYS A 1 103 ? 9.233 -5.162 14.013 1.00 87.62 103 LYS A C 1
ATOM 807 O O . LYS A 1 103 ? 9.802 -4.514 14.890 1.00 87.62 103 LYS A O 1
ATOM 812 N N . LEU A 1 104 ? 8.275 -4.632 13.243 1.00 86.88 104 LEU A N 1
ATOM 813 C CA . LEU A 1 104 ? 7.815 -3.234 13.352 1.00 86.88 104 LEU A CA 1
ATOM 814 C C . LEU A 1 104 ? 7.154 -2.924 14.703 1.00 86.88 104 LEU A C 1
ATOM 816 O O . LEU A 1 104 ? 7.171 -1.780 15.154 1.00 86.88 104 LEU A O 1
ATOM 820 N N . LEU A 1 105 ? 6.613 -3.937 15.381 1.00 87.69 105 LEU A N 1
ATOM 821 C CA . LEU A 1 105 ? 6.087 -3.817 16.744 1.00 87.69 105 LEU A CA 1
ATOM 822 C C . LEU A 1 105 ? 7.186 -3.846 17.821 1.00 87.69 105 LEU A C 1
ATOM 824 O O . LEU A 1 105 ? 6.876 -3.831 19.012 1.00 87.69 105 LEU A O 1
ATOM 828 N N . GLY A 1 106 ? 8.463 -3.900 17.429 1.00 89.06 106 GLY A N 1
ATOM 829 C CA . GLY A 1 106 ? 9.601 -4.010 18.345 1.00 89.06 106 GLY A CA 1
ATOM 830 C C . GLY A 1 106 ? 9.745 -5.397 18.973 1.00 89.06 106 GLY A C 1
ATOM 831 O O . GLY A 1 106 ? 10.474 -5.558 19.953 1.00 89.06 106 GLY A O 1
ATOM 832 N N . ILE A 1 107 ? 9.048 -6.403 18.440 1.00 91.31 107 ILE A N 1
ATOM 833 C CA . ILE A 1 107 ? 9.101 -7.773 18.945 1.00 91.31 107 ILE A CA 1
ATOM 834 C C . ILE A 1 107 ? 10.295 -8.486 18.310 1.00 91.31 107 ILE A C 1
ATOM 836 O O . ILE A 1 107 ? 10.469 -8.505 17.092 1.00 91.31 107 ILE A O 1
ATOM 840 N N . VAL A 1 108 ? 11.105 -9.116 19.157 1.00 91.12 108 VAL A N 1
ATOM 841 C CA . VAL A 1 108 ? 12.231 -9.946 18.727 1.00 91.12 108 VAL A CA 1
ATOM 842 C C . VAL A 1 108 ? 11.746 -11.379 18.528 1.00 91.12 108 VAL A C 1
ATOM 844 O O . VAL A 1 108 ? 11.338 -12.033 19.487 1.00 91.12 108 VAL A O 1
ATOM 847 N N . VAL A 1 109 ? 11.822 -11.870 17.291 1.00 89.56 109 VAL A N 1
ATOM 848 C CA . VAL A 1 109 ? 11.554 -13.273 16.944 1.00 89.56 109 VAL A CA 1
ATOM 849 C C . VAL A 1 109 ? 12.869 -14.054 16.984 1.00 89.56 109 VAL A C 1
ATOM 851 O O . VAL A 1 109 ? 13.894 -13.560 16.515 1.00 89.56 109 VAL A O 1
ATOM 854 N N . LYS A 1 110 ? 12.848 -15.252 17.573 1.00 88.38 110 LYS A N 1
ATOM 855 C CA . LYS A 1 110 ? 13.958 -16.214 17.571 1.00 88.38 110 LYS A CA 1
ATOM 856 C C . LYS A 1 110 ? 13.465 -17.522 16.960 1.00 88.38 110 LYS A C 1
ATOM 858 O O . LYS A 1 110 ? 12.309 -17.872 17.195 1.00 88.38 110 LYS A O 1
ATOM 863 N N . ASP A 1 111 ? 14.344 -18.195 16.229 1.00 76.88 111 ASP A N 1
ATOM 864 C CA . ASP A 1 111 ? 14.115 -19.542 15.695 1.00 76.88 111 ASP A CA 1
ATOM 865 C C . ASP A 1 111 ? 14.187 -20.619 16.791 1.00 76.88 111 ASP A C 1
ATOM 867 O O . ASP A 1 111 ? 14.996 -20.454 17.741 1.00 76.88 111 ASP A O 1
#

Radius of gyration: 13.3 Å; chains: 1; bounding box: 28×34×34 Å

Sequence (111 aa):
MEFSQSLMQDILFQLCKGHYCDFGGSTFKDCMFDINDLTGSGFVQCDFKKTSFDKCILNSTEWFNTKLKELDFSSCEIENIAVSSDKLTGVVVNSSQALEFVKLLGIVVKD

Organism: NCBI:txid1735

pLDDT: mean 96.42, std 3.64, range [76.88, 98.81]

Secondary structure (DSSP, 8-state):
-B-TT-EEES-EEES-B-TT-B-TT-EEES-EEES-B-TT-B-TT-EEES-EEES-B-TT-EETT---TT-B-TTSB-SS-EE-GGG-TT-B--HHHHHHHHHHTTPPP--

Foldseek 3Di:
DEQDLEEAECEEAEPEAQEQYEHHNYEYYCYEDYCYEHACYEPENYHYHNYEYAQYECENYEHENHAQAPYECQRYHYDNYHYDLVRCPHYHHDPVVVVVNCVVVVHDDDD